Protein AF-A0A2S8PCV9-F1 (afdb_monomer_lite)

Secondary structure (DSSP, 8-state):
-----HHHHHHHHHTT--EEEEEEEEEE-TTTGGGSHHHHHHHHHTS----GGGTTS-EEEEEEEES-EESS-SEEEEEEEEETTEEEEEEEEEEEEEE-TTSPEEEEEEEEEE---TT-HHHHHHH--EEPPP--

Structure (mmCIF, N/CA/C/O backbone):
data_AF-A0A2S8PCV9-F1
#
_entry.id   AF-A0A2S8PCV9-F1
#
loop_
_atom_site.group_PDB
_atom_site.id
_atom_site.type_symbol
_atom_site.label_atom_id
_atom_site.label_alt_id
_atom_site.label_comp_id
_atom_site.label_asym_id
_atom_site.label_entity_id
_atom_site.label_seq_id
_atom_site.pdbx_PDB_ins_code
_atom_site.Cartn_x
_atom_site.Cartn_y
_atom_site.Cartn_z
_atom_site.occupancy
_atom_site.B_iso_or_equiv
_atom_site.auth_seq_id
_atom_site.auth_comp_id
_atom_site.auth_asym_id
_atom_site.auth_atom_id
_atom_site.pdbx_PDB_model_num
ATOM 1 N N . MET A 1 1 ? 15.343 15.037 5.905 1.00 35.19 1 MET A N 1
ATOM 2 C CA . MET A 1 1 ? 15.365 13.569 5.729 1.00 35.19 1 MET A CA 1
ATOM 3 C C . MET A 1 1 ? 13.923 13.107 5.687 1.00 35.19 1 MET 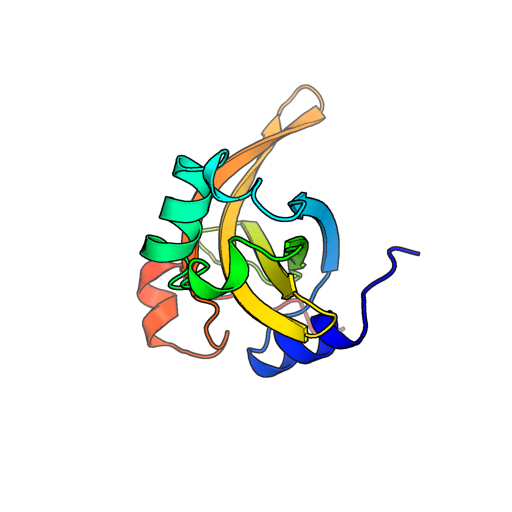A C 1
ATOM 5 O O . MET A 1 1 ? 13.191 13.551 6.567 1.00 35.19 1 MET A O 1
ATOM 9 N N . PRO A 1 2 ? 13.476 12.314 4.698 1.00 48.19 2 PRO A N 1
ATOM 10 C CA . PRO A 1 2 ? 12.144 11.729 4.785 1.00 48.19 2 PRO A CA 1
ATOM 11 C C . PRO A 1 2 ? 12.099 10.869 6.054 1.00 48.19 2 PRO A C 1
ATOM 13 O O . PRO A 1 2 ? 12.977 10.041 6.291 1.00 48.19 2 PRO A O 1
ATOM 16 N N . PHE A 1 3 ? 11.149 11.173 6.931 1.00 60.44 3 PHE A N 1
ATOM 17 C CA . PHE A 1 3 ? 11.036 10.559 8.246 1.00 60.44 3 PHE A CA 1
ATOM 18 C C . PHE A 1 3 ? 10.306 9.223 8.076 1.00 60.44 3 PHE A C 1
ATOM 20 O O . PHE A 1 3 ? 9.078 9.178 8.041 1.00 60.44 3 PHE A O 1
ATOM 27 N N . TYR A 1 4 ? 11.048 8.131 7.885 1.00 75.38 4 TYR A N 1
ATOM 28 C CA . TYR A 1 4 ? 10.450 6.796 7.901 1.00 75.38 4 TYR A CA 1
ATOM 29 C C . TYR A 1 4 ? 10.097 6.434 9.346 1.00 75.38 4 TYR A C 1
ATOM 31 O O . TYR A 1 4 ? 10.951 6.516 10.230 1.00 75.38 4 TYR A O 1
ATOM 39 N N . LYS A 1 5 ? 8.846 6.036 9.604 1.00 85.88 5 LYS A N 1
ATOM 40 C CA . LYS A 1 5 ? 8.457 5.524 10.923 1.00 85.88 5 LYS A CA 1
ATOM 41 C C . LYS A 1 5 ? 9.122 4.149 11.112 1.00 85.88 5 LYS A C 1
ATOM 43 O O . LYS A 1 5 ? 8.915 3.293 10.252 1.00 85.88 5 LYS A O 1
ATOM 48 N N . PRO A 1 6 ? 9.862 3.889 12.208 1.00 90.44 6 PRO A N 1
ATOM 49 C CA . PRO A 1 6 ? 10.508 2.589 12.429 1.00 90.44 6 PRO A CA 1
ATOM 50 C C . PRO A 1 6 ? 9.534 1.405 12.339 1.00 90.44 6 PRO A C 1
ATOM 52 O O . PRO A 1 6 ? 9.824 0.389 11.718 1.00 90.44 6 PRO A O 1
ATOM 55 N N . LEU A 1 7 ? 8.314 1.586 12.856 1.00 93.88 7 LEU A N 1
ATOM 56 C CA . LEU A 1 7 ? 7.247 0.587 12.776 1.00 93.88 7 LEU A CA 1
ATOM 57 C C . LEU A 1 7 ? 6.906 0.188 11.326 1.00 93.88 7 LEU A C 1
ATOM 59 O O . LEU A 1 7 ? 6.609 -0.973 11.056 1.00 93.88 7 LEU A O 1
ATOM 63 N N . HIS A 1 8 ? 6.966 1.139 10.392 1.00 96.00 8 HIS A N 1
ATOM 64 C CA . HIS A 1 8 ? 6.671 0.921 8.976 1.00 96.00 8 HIS A CA 1
ATOM 65 C C . HIS A 1 8 ? 7.805 0.208 8.264 1.00 96.00 8 HIS A C 1
ATOM 67 O O . HIS A 1 8 ? 7.565 -0.735 7.513 1.00 96.00 8 HIS A O 1
ATOM 73 N N . THR A 1 9 ? 9.044 0.621 8.531 1.00 92.81 9 THR A N 1
ATOM 74 C CA . THR A 1 9 ? 10.214 -0.056 7.970 1.00 92.81 9 THR A CA 1
ATOM 75 C C . THR A 1 9 ? 10.281 -1.503 8.441 1.00 92.81 9 THR A C 1
ATOM 77 O O . THR A 1 9 ? 10.490 -2.391 7.619 1.00 92.81 9 THR A O 1
ATOM 80 N N . ASP A 1 10 ? 10.000 -1.759 9.720 1.00 94.56 10 ASP A N 1
ATOM 81 C CA . ASP A 1 10 ? 9.968 -3.112 10.278 1.00 94.56 10 ASP A CA 1
ATOM 82 C C . ASP A 1 10 ? 8.831 -3.949 9.678 1.00 94.56 10 ASP A C 1
ATOM 84 O O . ASP A 1 10 ? 8.981 -5.152 9.471 1.00 94.56 10 ASP A O 1
ATOM 88 N N . TYR A 1 11 ? 7.678 -3.332 9.396 1.00 96.44 11 TYR A N 1
ATOM 89 C CA . TYR A 1 11 ? 6.565 -4.008 8.735 1.00 96.44 11 TYR A CA 1
ATOM 90 C C . TYR A 1 11 ? 6.928 -4.424 7.305 1.00 96.44 11 TYR A C 1
ATOM 92 O O . TYR A 1 11 ? 6.779 -5.595 6.973 1.00 96.44 11 TYR A O 1
ATOM 100 N N . LEU A 1 12 ? 7.471 -3.514 6.489 1.00 96.12 12 LEU A N 1
ATOM 101 C CA . LEU A 1 12 ? 7.868 -3.807 5.103 1.00 96.12 12 LEU A CA 1
ATOM 102 C C . LEU A 1 12 ? 8.960 -4.878 5.023 1.00 96.12 12 LEU A C 1
ATOM 104 O O . LEU A 1 12 ? 8.871 -5.793 4.203 1.00 96.12 12 LEU A O 1
ATOM 108 N N . GLN A 1 13 ? 9.949 -4.819 5.918 1.00 94.38 13 GLN A N 1
ATOM 109 C CA . GLN A 1 13 ? 11.043 -5.789 5.952 1.00 94.38 13 GLN A CA 1
ATOM 110 C C . GLN A 1 13 ? 10.565 -7.222 6.210 1.00 94.38 13 GLN A C 1
ATOM 112 O O . GLN A 1 13 ? 11.140 -8.152 5.647 1.00 94.38 13 GLN A O 1
ATOM 117 N N . LYS A 1 14 ? 9.490 -7.424 6.99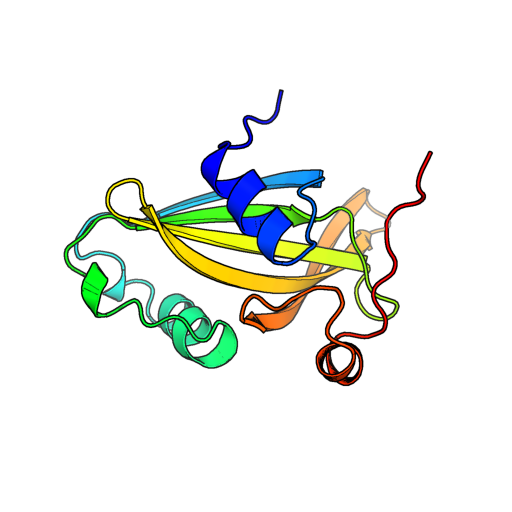0 1.00 95.25 14 LYS A N 1
ATOM 118 C CA . LYS A 1 14 ? 8.893 -8.761 7.207 1.00 95.25 14 LYS A CA 1
ATOM 119 C C . LYS A 1 14 ? 8.391 -9.407 5.918 1.00 95.25 14 LYS A C 1
ATOM 121 O O . LYS A 1 14 ? 8.313 -10.626 5.852 1.00 95.25 14 LYS A O 1
ATOM 126 N N . PHE A 1 15 ? 8.064 -8.591 4.922 1.00 94.44 15 PHE A N 1
ATOM 127 C CA . PHE A 1 15 ? 7.613 -9.019 3.602 1.00 94.44 15 PHE A CA 1
ATOM 128 C C . PHE A 1 15 ? 8.710 -8.873 2.538 1.00 94.44 15 PHE A C 1
ATOM 130 O O . PHE A 1 15 ? 8.447 -9.051 1.356 1.00 94.44 15 PHE A O 1
ATOM 137 N N . GLY A 1 16 ? 9.944 -8.546 2.929 1.00 93.56 16 GLY A N 1
ATOM 138 C CA . GLY A 1 16 ? 11.063 -8.400 2.000 1.00 93.56 16 GLY A CA 1
ATOM 139 C C . GLY A 1 16 ? 11.031 -7.134 1.138 1.00 93.56 16 GLY A C 1
ATOM 140 O O . GLY A 1 16 ? 11.792 -7.067 0.175 1.00 93.56 16 GLY A O 1
ATOM 141 N N . TRP A 1 17 ? 10.200 -6.144 1.478 1.00 95.25 17 TRP A N 1
ATOM 142 C CA . TRP A 1 17 ? 10.111 -4.860 0.777 1.00 95.25 17 TRP A CA 1
ATOM 143 C C . TRP A 1 17 ? 10.992 -3.793 1.422 1.00 95.25 17 TRP A C 1
ATOM 145 O O . TRP A 1 17 ? 11.174 -3.770 2.644 1.00 95.25 17 TRP A O 1
ATOM 155 N N . GLN A 1 18 ? 11.501 -2.861 0.613 1.00 94.88 18 GLN A N 1
ATOM 156 C CA . GLN A 1 18 ? 12.323 -1.757 1.097 1.00 94.88 18 GLN A CA 1
ATOM 157 C C . GLN A 1 18 ? 11.758 -0.411 0.666 1.00 94.88 18 GLN A C 1
ATOM 159 O O . GLN A 1 18 ? 11.713 -0.095 -0.519 1.00 94.88 18 GLN A O 1
ATOM 164 N N . ALA A 1 19 ? 11.421 0.437 1.639 1.00 94.38 19 ALA A N 1
ATOM 165 C CA . ALA A 1 19 ? 11.073 1.822 1.353 1.00 94.38 19 ALA A CA 1
ATOM 166 C C . ALA A 1 19 ? 12.272 2.564 0.731 1.00 94.38 19 ALA A C 1
ATOM 168 O O . ALA A 1 19 ? 13.374 2.584 1.286 1.00 94.38 19 ALA A O 1
ATOM 169 N N . GLU A 1 20 ? 12.040 3.198 -0.414 1.00 93.50 20 GLU A N 1
ATOM 170 C CA . GLU A 1 20 ? 12.962 4.141 -1.040 1.00 93.50 20 GLU A CA 1
ATOM 171 C C . GLU A 1 20 ? 12.661 5.566 -0.587 1.00 93.50 20 GLU A C 1
ATOM 173 O O . GLU A 1 20 ? 13.558 6.268 -0.129 1.00 93.50 20 GLU A O 1
ATOM 178 N N . ARG A 1 21 ? 11.400 6.008 -0.675 1.00 92.56 21 ARG A N 1
ATOM 179 C CA . ARG A 1 21 ? 10.989 7.369 -0.296 1.00 92.56 21 ARG A CA 1
ATOM 180 C C . ARG A 1 21 ? 9.547 7.430 0.186 1.00 92.56 21 ARG A C 1
ATOM 182 O O . ARG A 1 21 ? 8.710 6.623 -0.202 1.00 92.56 21 ARG A O 1
ATOM 189 N N . PHE A 1 22 ? 9.269 8.409 1.041 1.00 94.06 22 PHE A N 1
ATOM 190 C CA . PHE A 1 22 ? 7.903 8.763 1.419 1.00 94.06 22 PHE A CA 1
ATOM 191 C C . PHE A 1 22 ? 7.137 9.272 0.191 1.00 94.06 22 PHE A C 1
ATOM 193 O O . PHE A 1 22 ? 7.687 10.065 -0.579 1.00 94.06 22 PHE A O 1
ATOM 200 N N . ALA A 1 23 ? 5.896 8.819 0.028 1.00 93.31 23 ALA A N 1
ATOM 201 C CA . ALA A 1 23 ? 5.014 9.227 -1.059 1.00 93.31 23 ALA A CA 1
ATOM 202 C C . ALA A 1 23 ? 3.851 10.085 -0.547 1.00 93.31 23 ALA A C 1
ATOM 204 O O . ALA A 1 23 ? 3.640 11.189 -1.046 1.00 93.31 23 ALA A O 1
ATOM 205 N N . SER A 1 24 ? 3.123 9.605 0.464 1.00 94.69 24 SER A N 1
ATOM 206 C CA . SER A 1 24 ? 1.903 10.257 0.950 1.00 94.69 24 SER A CA 1
ATOM 207 C C . SER A 1 24 ? 1.554 9.857 2.385 1.00 94.69 24 SER A C 1
ATOM 209 O O . SER A 1 24 ? 1.996 8.828 2.891 1.00 94.69 24 SER A O 1
ATOM 211 N N . GLU A 1 25 ? 0.744 10.685 3.045 1.00 95.88 25 GLU A N 1
ATOM 212 C CA . GLU A 1 25 ? 0.062 10.350 4.297 1.00 95.88 25 GLU A CA 1
ATOM 213 C C . GLU A 1 25 ? -1.358 10.917 4.225 1.00 95.88 25 GLU A C 1
ATOM 215 O O . GLU A 1 25 ? -1.536 12.117 4.005 1.00 95.88 25 GLU A O 1
ATOM 220 N N . THR A 1 26 ? -2.354 10.060 4.425 1.00 95.56 26 THR A N 1
ATOM 221 C CA . THR A 1 26 ? -3.764 10.438 4.532 1.00 95.56 26 THR A CA 1
ATOM 222 C C . THR A 1 26 ? -4.255 10.074 5.924 1.00 95.56 26 THR A C 1
ATOM 224 O O . THR A 1 26 ? -4.073 8.946 6.383 1.00 95.56 26 THR A O 1
ATOM 227 N N . LYS A 1 27 ? -4.878 11.032 6.612 1.00 96.06 27 LYS A N 1
ATOM 228 C CA . LYS A 1 27 ? -5.473 10.820 7.935 1.00 96.06 27 LYS A CA 1
ATOM 229 C C . LYS A 1 27 ? -6.984 10.819 7.813 1.00 96.06 27 LYS A C 1
ATOM 231 O O . LYS A 1 27 ? -7.578 11.820 7.419 1.00 96.06 27 LYS A O 1
ATOM 236 N N . TYR A 1 28 ? -7.585 9.695 8.166 1.00 95.62 28 TYR A N 1
ATOM 237 C CA . TYR A 1 28 ? -9.022 9.529 8.253 1.00 95.62 28 TYR A CA 1
ATOM 238 C C . TYR A 1 28 ? -9.437 9.696 9.708 1.00 95.62 28 TYR A C 1
ATOM 240 O O . TYR A 1 28 ? -9.189 8.828 10.545 1.00 95.62 28 TYR A O 1
ATOM 248 N N . GLU A 1 29 ? -10.084 10.817 10.006 1.00 96.25 29 GLU A N 1
ATOM 249 C CA . GLU A 1 29 ? -10.678 11.073 11.315 1.00 96.25 29 GLU A CA 1
ATOM 250 C C . GLU A 1 29 ? -11.741 10.013 11.647 1.00 96.25 29 GLU A C 1
ATOM 252 O O . GLU A 1 29 ? -12.378 9.429 10.758 1.00 96.25 29 GLU A O 1
ATOM 257 N N . ALA A 1 30 ? -11.997 9.799 12.937 1.00 95.12 30 ALA A N 1
ATOM 258 C CA . ALA A 1 30 ? -13.035 8.876 13.383 1.00 95.12 30 ALA A CA 1
ATOM 259 C C . ALA A 1 30 ? -14.382 9.163 12.690 1.00 95.12 30 ALA A C 1
ATOM 261 O O . ALA A 1 30 ? -14.841 10.305 12.647 1.00 95.12 30 ALA A O 1
ATOM 262 N N . LYS A 1 31 ? -15.042 8.110 12.187 1.00 94.00 31 LYS A N 1
ATOM 263 C CA . LYS A 1 31 ? -16.327 8.153 11.455 1.00 94.00 31 LYS A CA 1
ATOM 264 C C . LYS A 1 31 ? -16.268 8.742 10.044 1.00 94.00 31 LYS A C 1
ATOM 266 O O . LYS A 1 31 ? -17.312 8.825 9.403 1.00 94.00 31 LYS A O 1
ATOM 271 N N . THR A 1 32 ? -15.090 9.104 9.529 1.00 94.81 32 THR A N 1
ATOM 272 C CA . THR A 1 32 ? -14.964 9.664 8.169 1.00 94.81 32 THR A CA 1
ATOM 273 C C . THR A 1 32 ? -14.616 8.634 7.101 1.00 94.81 32 THR A C 1
ATOM 275 O O . THR A 1 32 ? -14.950 8.860 5.943 1.00 94.81 32 THR A O 1
ATOM 278 N N . LEU A 1 33 ? -14.040 7.479 7.468 1.00 91.25 33 LEU A N 1
ATOM 279 C CA . LEU A 1 33 ? -13.678 6.408 6.522 1.00 91.25 33 LEU A CA 1
ATOM 280 C C . LEU A 1 33 ? -14.826 6.024 5.579 1.00 91.25 33 LEU A C 1
ATOM 282 O O . LEU A 1 33 ? -14.611 5.818 4.391 1.00 91.25 33 LEU A O 1
ATOM 286 N N . GLN A 1 34 ? -16.060 5.981 6.086 1.00 88.50 34 GLN A N 1
ATOM 287 C CA . GLN A 1 34 ? -17.239 5.614 5.293 1.00 88.50 34 GLN A CA 1
ATOM 288 C C . GLN A 1 34 ? -17.540 6.598 4.151 1.00 88.50 34 GLN A C 1
ATOM 290 O O . GLN A 1 34 ? -18.170 6.212 3.169 1.00 88.50 34 GLN A O 1
ATOM 295 N N . SER A 1 35 ? -17.076 7.846 4.253 1.00 93.25 35 SER A N 1
ATOM 296 C CA . SER A 1 35 ? -17.195 8.847 3.189 1.00 93.25 35 SER A CA 1
ATOM 297 C C . SER A 1 35 ? -16.270 8.554 2.002 1.00 93.25 35 SER A C 1
ATOM 299 O O . SER A 1 35 ? -16.528 9.035 0.903 1.00 93.25 35 SER A O 1
ATOM 301 N N . TYR A 1 36 ? -15.230 7.736 2.194 1.00 93.06 36 TYR A N 1
ATOM 302 C CA . TYR A 1 36 ? -14.266 7.315 1.170 1.00 93.06 36 TYR A CA 1
ATOM 303 C C . TYR A 1 36 ? -14.611 5.923 0.636 1.00 93.06 36 TYR A C 1
ATOM 305 O O . TYR A 1 36 ? -13.756 5.044 0.557 1.00 93.06 36 TYR A O 1
ATOM 313 N N . LYS A 1 37 ? -15.892 5.710 0.315 1.00 92.38 37 LYS A N 1
ATOM 314 C CA . LYS A 1 37 ? -16.456 4.389 0.015 1.00 92.38 37 LYS A CA 1
ATOM 315 C C . LYS A 1 37 ? -15.650 3.611 -1.023 1.00 92.38 37 LYS A C 1
ATOM 317 O O . LYS A 1 37 ? -15.292 2.473 -0.748 1.00 92.38 37 LYS A O 1
ATOM 322 N N . ASP A 1 38 ? -15.363 4.221 -2.169 1.00 94.75 38 ASP A N 1
ATOM 323 C CA . ASP A 1 38 ? -14.695 3.529 -3.276 1.00 94.75 38 ASP A CA 1
ATOM 324 C C . ASP A 1 38 ? -13.273 3.105 -2.883 1.00 94.75 38 ASP A C 1
ATOM 326 O O . ASP A 1 38 ? -12.894 1.957 -3.087 1.00 94.75 38 ASP A O 1
ATOM 330 N N . HIS A 1 39 ? -12.529 3.989 -2.210 1.00 94.69 39 HIS A N 1
ATOM 331 C CA . HIS A 1 39 ? -11.180 3.688 -1.717 1.00 94.69 39 HIS A CA 1
ATOM 332 C C . HIS A 1 39 ? -11.183 2.586 -0.650 1.00 94.69 39 HIS A C 1
ATOM 334 O O . HIS A 1 39 ? -10.420 1.627 -0.726 1.00 94.69 39 HIS A O 1
ATOM 340 N N . VAL A 1 40 ? -12.095 2.668 0.323 1.00 94.69 40 VAL A N 1
ATOM 341 C CA . VAL A 1 40 ? -12.259 1.633 1.359 1.00 94.69 40 VAL A CA 1
ATOM 342 C C . VAL A 1 40 ? -12.683 0.295 0.747 1.00 94.69 40 VAL A C 1
ATOM 344 O O . VAL A 1 40 ? -12.237 -0.760 1.204 1.00 94.69 40 VAL A O 1
ATOM 347 N N . ASP A 1 41 ? -13.516 0.315 -0.295 1.00 95.94 41 ASP A N 1
ATOM 348 C CA . ASP A 1 41 ? -13.911 -0.881 -1.033 1.00 95.94 41 ASP A CA 1
ATOM 349 C C . ASP A 1 41 ? -12.711 -1.499 -1.780 1.00 95.94 41 ASP A C 1
ATOM 351 O O . ASP A 1 41 ? -12.546 -2.721 -1.712 1.00 95.94 41 ASP A O 1
ATOM 355 N N . THR A 1 42 ? -11.823 -0.698 -2.380 1.00 95.38 42 THR A N 1
ATOM 356 C CA . THR A 1 42 ? -10.553 -1.165 -2.974 1.00 95.38 42 THR A CA 1
ATOM 357 C C . THR A 1 42 ? -9.628 -1.788 -1.926 1.00 95.38 42 THR A C 1
ATOM 359 O O . THR A 1 42 ? -9.182 -2.925 -2.095 1.00 95.38 42 THR A O 1
ATOM 362 N N . ILE A 1 43 ? -9.397 -1.112 -0.793 1.00 95.94 43 ILE A N 1
ATOM 363 C CA . ILE A 1 43 ? -8.569 -1.638 0.310 1.00 95.94 43 ILE A CA 1
ATOM 364 C C . ILE A 1 43 ? -9.102 -2.993 0.795 1.00 95.94 43 ILE A C 1
ATOM 366 O O . ILE A 1 43 ? -8.338 -3.928 1.046 1.00 95.94 43 ILE A O 1
ATOM 370 N N . ARG A 1 44 ? -10.425 -3.124 0.901 1.00 96.56 44 ARG A N 1
ATOM 371 C CA . ARG A 1 44 ? -11.068 -4.360 1.344 1.00 96.56 44 ARG A CA 1
ATOM 372 C C . ARG A 1 44 ? -10.968 -5.480 0.318 1.00 96.56 44 ARG A C 1
ATOM 374 O O . ARG A 1 44 ? -10.694 -6.613 0.697 1.00 96.56 44 ARG A O 1
ATOM 381 N N . THR A 1 45 ? -11.250 -5.195 -0.949 1.00 96.06 45 THR A N 1
ATOM 382 C CA . THR A 1 45 ? -11.412 -6.234 -1.979 1.00 96.06 45 THR A CA 1
ATOM 383 C C . THR A 1 45 ? -10.098 -6.613 -2.650 1.00 96.06 45 THR A C 1
ATOM 385 O O . THR A 1 45 ? -9.835 -7.799 -2.833 1.00 96.06 45 THR A O 1
ATOM 388 N N . GLU A 1 46 ? -9.256 -5.632 -2.961 1.00 95.25 46 GLU A N 1
ATOM 389 C CA . GLU A 1 46 ? -7.977 -5.830 -3.646 1.00 95.25 46 GLU A CA 1
ATOM 390 C C . GLU A 1 46 ? -6.815 -5.867 -2.650 1.00 95.25 46 GLU A C 1
ATOM 392 O O . GLU A 1 46 ? -5.945 -6.729 -2.747 1.00 95.25 46 GLU A O 1
ATOM 397 N N . GLY A 1 47 ? -6.830 -4.988 -1.642 1.00 94.69 47 GLY A N 1
ATOM 398 C CA . GLY A 1 47 ? -5.844 -4.989 -0.555 1.00 94.69 47 GLY A CA 1
ATOM 399 C C . GLY A 1 47 ? -6.060 -6.097 0.484 1.00 94.69 47 GLY A C 1
ATOM 400 O O . GLY A 1 47 ? -5.140 -6.423 1.232 1.00 94.69 47 GLY A O 1
ATOM 401 N N . ASN A 1 48 ? -7.248 -6.715 0.509 1.00 96.31 48 ASN A N 1
ATOM 402 C CA . ASN A 1 48 ? -7.665 -7.740 1.473 1.00 96.31 48 ASN A CA 1
ATOM 403 C C . ASN A 1 48 ? -7.549 -7.290 2.946 1.00 96.31 48 ASN A C 1
ATOM 405 O O . ASN A 1 48 ? -7.106 -8.051 3.811 1.00 96.31 48 ASN A O 1
ATOM 409 N N . ILE A 1 49 ? -7.939 -6.045 3.236 1.00 96.62 49 ILE A N 1
ATOM 410 C CA . ILE A 1 49 ? -7.924 -5.476 4.591 1.00 96.62 49 ILE A CA 1
ATOM 411 C C . ILE A 1 49 ? -9.328 -5.009 4.970 1.00 96.62 49 ILE A C 1
ATOM 413 O O . ILE A 1 49 ? -9.872 -4.077 4.383 1.00 96.62 49 ILE A O 1
ATOM 417 N N . ASP A 1 50 ? -9.913 -5.626 5.995 1.00 96.00 50 ASP A N 1
ATOM 418 C CA . ASP A 1 50 ? -11.202 -5.183 6.524 1.00 96.00 50 ASP A CA 1
ATOM 419 C C . ASP A 1 50 ? -11.029 -3.997 7.486 1.00 96.00 50 ASP A C 1
ATOM 421 O O . ASP A 1 50 ? -10.545 -4.145 8.611 1.00 96.00 50 ASP A O 1
ATOM 425 N N . LEU A 1 51 ? -11.452 -2.810 7.041 1.00 96.25 51 LEU A N 1
ATOM 426 C CA . LEU A 1 51 ? -11.436 -1.587 7.847 1.00 96.25 51 LEU A CA 1
ATOM 427 C C . LEU A 1 51 ? -12.703 -1.387 8.693 1.00 96.25 51 LEU A C 1
ATOM 429 O O . LEU A 1 51 ? -12.747 -0.449 9.493 1.00 96.25 51 LEU A O 1
ATOM 433 N N . ALA A 1 52 ? -13.718 -2.255 8.581 1.00 95.12 52 ALA A N 1
ATOM 434 C CA . ALA A 1 52 ? -14.964 -2.117 9.338 1.00 95.12 52 ALA A CA 1
ATOM 435 C C . ALA A 1 52 ? -14.770 -1.998 10.866 1.00 95.12 52 ALA A C 1
ATOM 437 O O . ALA A 1 52 ? -15.433 -1.150 11.477 1.00 95.12 52 ALA A O 1
ATOM 438 N N . PRO A 1 53 ? -13.835 -2.735 11.509 1.00 96.75 53 PRO A N 1
ATOM 439 C CA . PRO A 1 53 ? -13.565 -2.586 12.943 1.00 96.75 53 PRO A CA 1
ATOM 440 C C . PRO A 1 53 ? -13.040 -1.199 13.353 1.00 96.75 53 PRO A C 1
ATOM 442 O O . PRO A 1 53 ? -13.079 -0.849 14.534 1.00 96.75 53 PRO A O 1
ATOM 445 N N . PHE A 1 54 ? -12.555 -0.403 12.396 1.00 96.31 54 PHE A N 1
ATOM 446 C CA . PHE A 1 54 ? -11.900 0.885 12.625 1.00 96.31 54 PHE A CA 1
ATOM 447 C C . PHE A 1 54 ? -12.748 2.083 12.191 1.00 96.31 54 PHE A C 1
ATOM 449 O O . PHE A 1 54 ? -12.314 3.216 12.349 1.00 96.31 54 PHE A O 1
ATOM 456 N N . PHE A 1 55 ? -13.987 1.885 11.727 1.00 94.00 55 PHE A N 1
ATOM 457 C CA . PHE A 1 55 ? -14.843 2.986 11.258 1.00 94.00 55 PHE A CA 1
ATOM 458 C C . PHE A 1 55 ? -15.090 4.090 12.292 1.00 94.00 55 PHE A C 1
ATOM 460 O O . PHE A 1 55 ? -15.313 5.235 11.914 1.00 94.00 55 PHE A O 1
ATOM 467 N N . ASN A 1 56 ? -15.031 3.779 13.588 1.00 95.94 56 ASN A N 1
ATOM 468 C CA . ASN A 1 56 ? -15.184 4.762 14.666 1.00 95.94 56 ASN A CA 1
ATOM 469 C C . ASN A 1 56 ? -13.846 5.242 15.252 1.00 95.94 56 ASN A C 1
ATOM 471 O O . ASN A 1 56 ? -13.845 5.871 16.309 1.00 95.94 56 ASN A O 1
ATOM 475 N N . LYS A 1 57 ? -12.724 4.92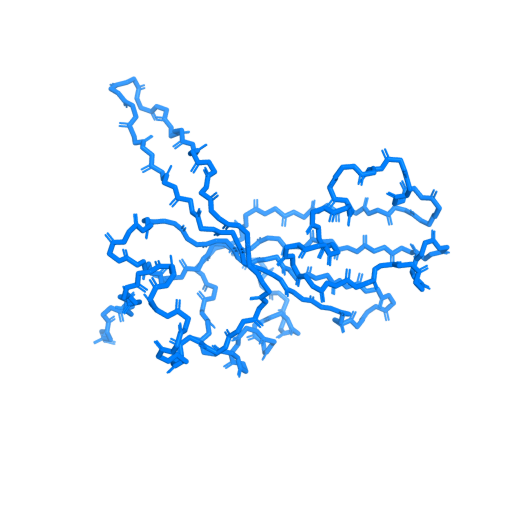3 14.607 1.00 97.00 57 LYS A N 1
ATOM 476 C CA . LYS A 1 57 ? -11.370 5.251 15.052 1.00 97.00 57 LYS A CA 1
ATOM 477 C C . LYS A 1 57 ? -10.656 6.073 13.989 1.00 97.00 57 LYS A C 1
ATOM 479 O O . LYS A 1 57 ? -11.045 6.061 12.825 1.00 97.00 57 LYS A O 1
ATOM 484 N N . GLU A 1 58 ? -9.614 6.777 14.411 1.00 97.38 58 GLU A N 1
ATOM 485 C CA . GLU A 1 58 ? -8.669 7.367 13.469 1.00 97.38 58 GLU A CA 1
ATOM 486 C C . GLU A 1 58 ? -7.903 6.247 12.753 1.00 97.38 58 GLU A C 1
ATOM 488 O O . GLU A 1 58 ? -7.461 5.280 13.390 1.00 97.38 58 GLU A O 1
ATOM 493 N N . VAL A 1 59 ? -7.756 6.385 11.437 1.00 97.88 59 VAL A N 1
ATOM 494 C CA . VAL A 1 59 ? -6.887 5.540 10.617 1.00 97.88 59 VAL A CA 1
ATOM 495 C C . VAL A 1 59 ? -5.941 6.429 9.829 1.00 97.88 59 VAL A C 1
ATOM 497 O O . VAL A 1 59 ? -6.363 7.393 9.197 1.00 97.88 59 VAL A O 1
ATOM 500 N N . VAL A 1 60 ? -4.657 6.096 9.856 1.00 97.44 60 VAL A N 1
ATOM 501 C CA . VAL A 1 60 ? -3.628 6.772 9.068 1.00 97.44 60 VAL A CA 1
ATOM 502 C C . VAL A 1 60 ? -3.147 5.816 7.995 1.00 97.44 60 VAL A C 1
ATOM 504 O O . VAL A 1 60 ? -2.728 4.703 8.290 1.00 97.44 60 VAL A O 1
ATOM 507 N N . GLU A 1 61 ? -3.195 6.254 6.749 1.00 97.50 61 GLU A N 1
ATOM 508 C CA . GLU A 1 61 ? -2.692 5.528 5.594 1.00 97.50 61 GLU A CA 1
ATOM 509 C C . GLU A 1 61 ? -1.428 6.219 5.097 1.00 97.50 61 GLU A C 1
ATOM 511 O O . GLU A 1 61 ? -1.454 7.392 4.731 1.00 97.50 61 GLU A O 1
ATOM 516 N N . THR A 1 62 ? -0.303 5.508 5.117 1.00 97.62 62 THR A N 1
ATOM 517 C CA . THR A 1 62 ? 0.998 6.056 4.717 1.00 97.62 62 THR A CA 1
ATOM 518 C C . THR A 1 62 ? 1.545 5.313 3.509 1.00 97.62 62 THR A C 1
ATOM 520 O O . THR A 1 62 ? 1.748 4.102 3.581 1.00 97.62 62 THR A O 1
ATOM 523 N N . GLY A 1 63 ? 1.820 6.042 2.428 1.00 97.12 63 GLY A N 1
ATOM 524 C CA . GLY A 1 63 ? 2.396 5.528 1.190 1.00 97.12 63 GLY A CA 1
ATOM 525 C C . GLY A 1 63 ? 3.919 5.678 1.138 1.00 97.12 63 GLY A C 1
ATOM 526 O O . GLY A 1 63 ? 4.468 6.754 1.404 1.00 97.12 63 GLY A O 1
ATOM 527 N N . TYR A 1 64 ? 4.608 4.616 0.726 1.00 96.75 64 TYR A N 1
ATOM 528 C CA . TYR A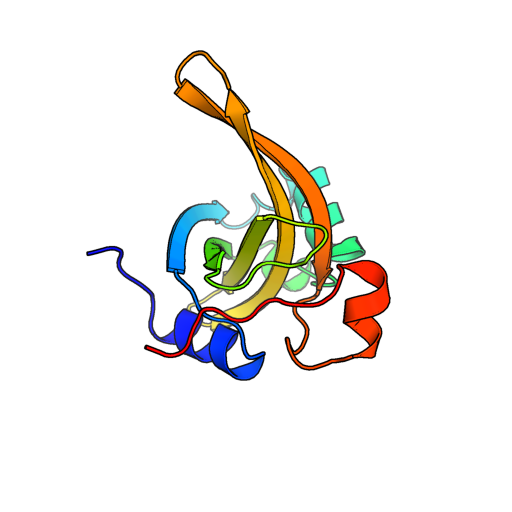 1 64 ? 6.045 4.588 0.458 1.00 96.75 64 TYR A CA 1
ATOM 529 C C . TYR A 1 64 ? 6.314 4.047 -0.936 1.00 96.75 64 TYR A C 1
ATOM 531 O O . TYR A 1 64 ? 5.883 2.947 -1.261 1.00 96.75 64 TYR A O 1
ATOM 539 N N . ILE A 1 65 ? 7.099 4.770 -1.731 1.00 95.56 65 ILE A N 1
ATOM 540 C CA . ILE A 1 65 ? 7.660 4.200 -2.957 1.00 95.56 65 ILE A CA 1
ATOM 541 C C . ILE A 1 65 ? 8.769 3.238 -2.552 1.00 95.56 65 ILE A C 1
ATOM 543 O O . ILE A 1 65 ? 9.626 3.585 -1.730 1.00 95.56 65 ILE A O 1
ATOM 547 N N . LEU A 1 66 ? 8.716 2.031 -3.099 1.00 95.50 66 LEU A N 1
ATOM 548 C CA . LEU A 1 66 ? 9.663 0.962 -2.826 1.00 95.50 66 LEU A CA 1
ATOM 549 C C . LEU A 1 66 ? 10.853 1.016 -3.784 1.00 95.50 66 LEU A C 1
ATOM 551 O O . LEU A 1 66 ? 10.737 1.502 -4.906 1.00 95.50 66 LEU A O 1
ATOM 555 N N . LYS A 1 67 ? 11.996 0.488 -3.338 1.00 94.56 67 LYS A N 1
ATOM 556 C CA . LYS A 1 67 ? 13.194 0.364 -4.184 1.00 94.56 67 LYS A CA 1
ATOM 557 C C . LYS A 1 67 ? 13.018 -0.696 -5.266 1.00 94.56 67 LYS A C 1
ATOM 559 O O . LYS A 1 67 ? 13.672 -0.642 -6.307 1.00 94.56 67 LYS A O 1
ATOM 564 N N . GLU A 1 68 ? 12.220 -1.715 -4.969 1.00 93.19 68 GLU A N 1
ATOM 565 C CA . GLU A 1 68 ? 11.918 -2.804 -5.879 1.00 93.19 68 GLU A CA 1
ATOM 566 C C . GLU A 1 68 ? 11.051 -2.332 -7.052 1.00 93.19 68 GLU A C 1
ATOM 568 O O . GLU A 1 68 ? 10.210 -1.442 -6.933 1.00 93.19 68 GLU A O 1
ATOM 573 N N . LYS A 1 69 ? 11.245 -2.987 -8.195 1.00 91.00 69 LYS A N 1
ATOM 574 C CA . LYS A 1 69 ? 10.411 -2.851 -9.395 1.00 91.00 69 LYS A CA 1
ATOM 575 C C . LYS A 1 69 ? 10.050 -4.238 -9.899 1.00 91.00 69 LYS A C 1
ATOM 577 O O . LYS A 1 69 ? 10.582 -5.231 -9.400 1.00 91.00 69 LYS A O 1
ATOM 582 N N . THR A 1 70 ? 9.194 -4.328 -10.902 1.00 90.00 70 THR A N 1
ATOM 583 C CA . THR A 1 70 ? 9.013 -5.568 -11.659 1.00 90.00 70 THR A CA 1
ATOM 584 C C . THR A 1 70 ? 9.392 -5.349 -13.120 1.00 90.00 70 THR A C 1
ATOM 586 O O . THR A 1 70 ? 9.677 -4.230 -13.547 1.00 90.00 70 THR A O 1
ATOM 589 N N . ASP A 1 71 ? 9.461 -6.424 -13.895 1.00 88.94 71 ASP A N 1
ATOM 590 C CA . ASP A 1 71 ? 9.587 -6.335 -15.353 1.00 88.94 71 ASP A CA 1
ATOM 591 C C . ASP A 1 71 ? 8.333 -5.749 -16.024 1.00 88.94 71 ASP A C 1
ATOM 593 O O . ASP A 1 71 ? 8.422 -5.252 -17.146 1.00 88.94 71 ASP A O 1
ATOM 597 N N . LEU A 1 72 ? 7.191 -5.762 -15.329 1.00 90.38 72 LEU A N 1
ATOM 598 C CA . LEU A 1 72 ? 5.949 -5.143 -15.778 1.00 90.38 72 LEU A CA 1
ATOM 599 C C . LEU A 1 72 ? 5.791 -3.717 -15.248 1.00 90.38 72 LEU A C 1
ATOM 601 O O . LEU A 1 72 ? 5.400 -2.852 -16.013 1.00 90.38 72 LEU A O 1
ATOM 605 N N . TYR A 1 73 ? 6.132 -3.437 -13.992 1.00 93.06 73 TYR A N 1
ATOM 606 C CA . TYR A 1 73 ? 5.853 -2.163 -13.324 1.00 93.06 73 TYR A CA 1
ATOM 607 C C . TYR A 1 73 ? 7.137 -1.484 -12.857 1.00 93.06 73 TYR A C 1
ATOM 609 O O . TYR A 1 73 ? 7.976 -2.089 -12.189 1.00 93.06 73 TYR A O 1
ATOM 617 N N . ASN A 1 74 ? 7.292 -0.197 -13.168 1.00 92.44 74 ASN A N 1
ATOM 618 C CA . ASN A 1 74 ? 8.510 0.553 -12.846 1.00 92.44 74 ASN A CA 1
ATOM 619 C C . ASN A 1 74 ? 8.407 1.380 -11.551 1.00 92.44 74 ASN A C 1
ATOM 621 O O . ASN A 1 74 ? 9.409 1.987 -11.151 1.00 92.44 74 ASN A O 1
ATOM 625 N N . GLN A 1 75 ? 7.237 1.368 -10.907 1.00 94.62 75 GLN A N 1
ATOM 626 C CA . GLN A 1 75 ? 6.989 1.899 -9.576 1.00 94.62 75 GLN A CA 1
ATOM 627 C C . GLN A 1 75 ? 6.112 0.924 -8.785 1.00 94.62 75 GLN A C 1
ATOM 629 O O . GLN A 1 75 ? 5.085 0.459 -9.275 1.00 94.62 75 GLN A O 1
ATOM 634 N N . ILE A 1 76 ? 6.493 0.681 -7.532 1.00 96.06 76 ILE A N 1
ATOM 635 C CA . ILE A 1 76 ? 5.656 -0.005 -6.549 1.00 96.06 76 ILE A CA 1
ATOM 636 C C . ILE A 1 76 ? 5.485 0.929 -5.353 1.00 96.06 76 ILE A C 1
ATOM 638 O O . ILE A 1 76 ? 6.472 1.460 -4.834 1.00 96.06 76 ILE A O 1
ATOM 642 N N . VAL A 1 77 ? 4.245 1.136 -4.918 1.00 96.81 77 VAL A N 1
ATOM 643 C CA . VAL A 1 77 ? 3.914 1.906 -3.718 1.00 96.81 77 VAL A CA 1
ATOM 644 C C . VAL A 1 77 ? 3.350 0.959 -2.670 1.00 96.81 77 VAL A C 1
ATOM 646 O O . VAL A 1 77 ? 2.381 0.251 -2.920 1.00 96.81 77 VAL A O 1
ATOM 649 N N . ALA A 1 78 ? 3.949 0.942 -1.485 1.00 97.62 78 ALA A N 1
ATOM 650 C CA . ALA A 1 78 ? 3.388 0.268 -0.328 1.00 97.62 78 ALA A CA 1
ATOM 651 C C . ALA A 1 78 ? 2.587 1.245 0.519 1.00 97.62 78 ALA A C 1
ATOM 653 O O . ALA A 1 78 ? 3.128 2.247 0.990 1.00 97.62 78 ALA A O 1
ATOM 654 N N . TYR A 1 79 ? 1.335 0.896 0.778 1.00 97.88 79 TYR A N 1
ATOM 655 C CA . TYR A 1 79 ? 0.477 1.598 1.715 1.00 97.88 79 TYR A CA 1
ATOM 656 C C . TYR A 1 79 ? 0.394 0.807 3.014 1.00 97.88 79 TYR A C 1
ATOM 658 O O . TYR A 1 79 ? 0.116 -0.393 3.013 1.00 97.88 79 TYR A O 1
ATOM 666 N N . ILE A 1 80 ? 0.660 1.477 4.133 1.00 98.12 80 ILE A N 1
ATOM 667 C CA . ILE A 1 80 ? 0.560 0.913 5.480 1.00 98.12 80 ILE A CA 1
ATOM 668 C C . ILE A 1 80 ? -0.539 1.659 6.221 1.00 98.12 80 ILE A C 1
ATOM 670 O O . ILE A 1 80 ? -0.531 2.889 6.280 1.00 98.12 80 ILE A O 1
ATOM 674 N N . LEU A 1 81 ? -1.473 0.899 6.785 1.00 98.00 81 LEU A N 1
ATOM 675 C CA . LEU A 1 81 ? -2.599 1.406 7.553 1.00 98.00 81 LEU A CA 1
ATOM 676 C C . LEU A 1 81 ? -2.295 1.262 9.043 1.00 98.00 81 LEU A C 1
ATOM 678 O O . LEU A 1 81 ? -1.967 0.172 9.523 1.00 98.00 81 LEU A O 1
ATOM 682 N N . GLU A 1 82 ? -2.437 2.356 9.780 1.00 97.50 82 GLU A N 1
ATOM 683 C CA . GLU A 1 82 ? -2.260 2.433 11.225 1.00 97.50 82 GLU A CA 1
ATOM 684 C C . GLU A 1 82 ? -3.557 2.866 11.912 1.00 97.50 82 GLU A C 1
ATOM 686 O O . GLU A 1 82 ? -4.273 3.733 11.420 1.00 97.50 82 GLU A O 1
ATOM 691 N N . SER A 1 83 ? -3.832 2.324 13.096 1.00 97.38 83 SER A N 1
ATOM 692 C CA . SER A 1 83 ? -4.851 2.849 14.009 1.00 97.38 83 SER A CA 1
ATOM 693 C C . SER A 1 83 ? -4.377 2.665 15.446 1.00 97.38 83 SER A C 1
ATOM 695 O O . SER A 1 83 ? -3.798 1.631 15.784 1.00 97.38 83 SER A O 1
ATOM 697 N N . GLU A 1 84 ? -4.575 3.680 16.293 1.00 94.88 84 GLU A N 1
ATOM 698 C CA . GLU A 1 84 ? -4.158 3.662 17.708 1.00 94.88 84 GLU A CA 1
ATOM 699 C C . GLU A 1 84 ? -2.666 3.293 17.898 1.00 94.88 84 GLU A C 1
ATOM 701 O O . GLU A 1 84 ? -2.293 2.574 18.828 1.00 94.88 84 GLU A O 1
ATOM 706 N N . GLY A 1 85 ? -1.806 3.764 16.985 1.00 91.56 85 GLY A N 1
ATOM 707 C CA . GLY A 1 85 ? -0.356 3.529 17.013 1.00 91.56 85 GLY A CA 1
ATOM 708 C C . GLY A 1 85 ? 0.079 2.105 16.646 1.00 91.56 85 GLY A C 1
ATOM 709 O O . GLY A 1 85 ? 1.204 1.713 16.956 1.00 91.56 85 GLY A O 1
ATOM 710 N N . LYS A 1 86 ? -0.799 1.307 16.028 1.00 96.38 86 LYS A N 1
ATOM 711 C CA . LYS A 1 86 ? -0.506 -0.059 15.574 1.00 96.38 86 LYS A CA 1
ATOM 712 C C . LYS A 1 86 ? -0.767 -0.190 14.084 1.00 96.38 86 LYS A C 1
ATOM 714 O O . LYS A 1 86 ? -1.770 0.321 13.596 1.00 96.38 86 LYS A O 1
ATOM 719 N N . VAL A 1 87 ? 0.077 -0.955 13.393 1.00 97.44 87 VAL A N 1
ATOM 720 C CA . VAL A 1 87 ? -0.200 -1.375 12.014 1.00 97.44 87 VAL A CA 1
ATOM 721 C C . VAL A 1 87 ? -1.371 -2.352 12.020 1.00 97.44 87 VAL A C 1
ATOM 723 O O . VAL A 1 87 ? -1.333 -3.367 12.719 1.00 97.44 87 VAL A O 1
ATOM 726 N N . ILE A 1 88 ? -2.397 -2.035 11.237 1.00 97.25 88 ILE A N 1
ATOM 727 C CA . ILE A 1 88 ? -3.616 -2.838 11.079 1.00 97.25 88 ILE A CA 1
ATOM 728 C C . ILE A 1 88 ? -3.662 -3.564 9.729 1.00 97.25 88 ILE A C 1
ATOM 730 O O . ILE A 1 88 ? -4.441 -4.498 9.565 1.00 97.25 88 ILE A O 1
ATOM 734 N N . GLY A 1 89 ? -2.795 -3.186 8.788 1.00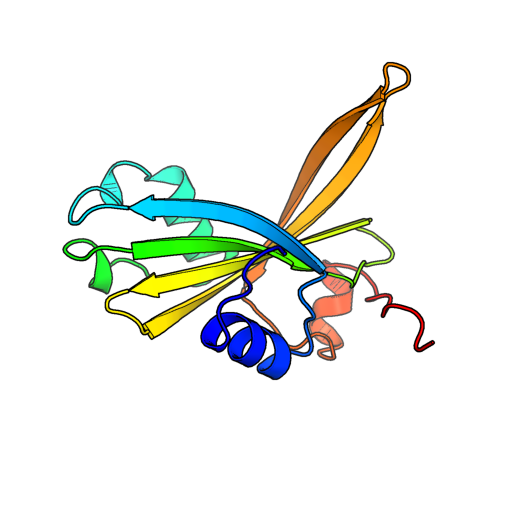 97.06 89 GLY A N 1
ATOM 735 C CA . GLY A 1 89 ? -2.629 -3.865 7.509 1.00 97.06 89 GLY A CA 1
ATOM 736 C C . GLY A 1 89 ? -1.739 -3.080 6.553 1.00 97.06 89 GLY A C 1
ATOM 737 O O . GLY A 1 89 ? -1.287 -1.978 6.865 1.00 97.06 89 GLY A O 1
ATOM 738 N N . GLY A 1 90 ? -1.505 -3.651 5.379 1.00 97.50 90 GLY A N 1
ATOM 739 C CA . GLY A 1 90 ? -0.852 -2.962 4.280 1.00 97.50 90 GLY A CA 1
ATOM 740 C C . GLY A 1 90 ? -1.141 -3.634 2.947 1.00 97.50 90 GLY A C 1
ATOM 741 O O . GLY A 1 90 ? -1.482 -4.819 2.892 1.00 97.50 90 GLY A O 1
ATOM 742 N N . TYR A 1 91 ? -1.020 -2.861 1.882 1.00 97.75 91 TYR A N 1
ATOM 743 C CA . TYR A 1 91 ? -1.274 -3.297 0.518 1.00 97.75 91 TYR A CA 1
ATOM 744 C C . TYR A 1 91 ? -0.266 -2.643 -0.434 1.00 97.75 91 TYR A C 1
ATOM 746 O O . TYR A 1 91 ? 0.500 -1.759 -0.037 1.00 97.75 91 TYR A O 1
ATOM 754 N N . LEU A 1 92 ? -0.216 -3.131 -1.668 1.00 97.31 92 LEU A N 1
ATOM 755 C CA . LEU A 1 92 ? 0.723 -2.685 -2.692 1.00 97.31 92 LEU A CA 1
ATOM 756 C C . LEU A 1 92 ? -0.040 -2.180 -3.910 1.00 97.31 92 LEU A C 1
ATOM 758 O O . LEU A 1 92 ? -0.964 -2.853 -4.364 1.00 97.31 92 LEU A O 1
ATOM 762 N N . GLU A 1 93 ? 0.402 -1.059 -4.463 1.00 96.38 93 GLU A N 1
ATOM 763 C CA . GLU A 1 93 ? 0.011 -0.576 -5.785 1.00 96.38 93 GLU A CA 1
ATOM 764 C C . GLU A 1 93 ? 1.193 -0.682 -6.744 1.00 96.38 93 GLU A C 1
ATOM 766 O O . GLU A 1 93 ? 2.308 -0.246 -6.450 1.00 96.38 93 GLU A O 1
ATOM 771 N N . PHE A 1 94 ? 0.936 -1.267 -7.905 1.00 95.31 94 PHE A N 1
ATOM 772 C CA . PHE A 1 94 ? 1.893 -1.467 -8.979 1.00 95.31 94 PHE A CA 1
ATOM 773 C C . PHE A 1 94 ? 1.554 -0.517 -10.116 1.00 95.31 94 PHE A C 1
ATOM 775 O O . PHE A 1 94 ? 0.494 -0.644 -10.727 1.00 95.31 94 PHE A O 1
ATOM 782 N N . ASN A 1 95 ? 2.452 0.421 -10.403 1.00 95.38 95 ASN A N 1
ATOM 783 C CA . ASN A 1 95 ? 2.190 1.555 -11.279 1.00 95.38 95 ASN A CA 1
ATOM 784 C C . ASN A 1 95 ? 3.228 1.661 -12.402 1.00 95.38 95 ASN A C 1
ATOM 786 O O . ASN A 1 95 ? 4.351 1.150 -12.311 1.00 95.38 95 ASN A O 1
ATOM 790 N N . HIS A 1 96 ? 2.850 2.387 -13.453 1.00 93.44 96 HIS A N 1
ATOM 791 C CA . HIS A 1 96 ? 3.772 2.858 -14.479 1.00 93.44 96 HIS A CA 1
ATOM 792 C C . HIS A 1 96 ? 3.965 4.368 -14.355 1.00 93.44 96 HIS A C 1
ATOM 794 O O . HIS A 1 96 ? 3.060 5.140 -14.659 1.00 93.44 96 HIS A O 1
ATOM 800 N N . GLU A 1 97 ? 5.158 4.788 -13.953 1.00 91.25 97 GLU A N 1
ATOM 801 C CA . GLU A 1 97 ? 5.613 6.168 -14.091 1.00 91.25 97 GLU A CA 1
ATOM 802 C C . GLU A 1 97 ? 6.138 6.416 -15.506 1.00 91.25 97 GLU A C 1
ATOM 804 O O . GLU A 1 97 ? 7.032 5.712 -15.987 1.00 91.25 97 GLU A O 1
ATOM 809 N N . VAL A 1 98 ? 5.613 7.446 -16.162 1.00 91.81 98 VAL A N 1
ATOM 810 C CA . VAL A 1 98 ? 6.045 7.899 -17.485 1.00 91.81 98 VAL A CA 1
ATOM 811 C C . VAL A 1 98 ? 6.480 9.355 -17.380 1.00 91.81 98 VAL A C 1
ATOM 813 O O . VAL A 1 98 ? 5.706 10.217 -16.971 1.00 91.81 98 VAL A O 1
ATOM 816 N N . LEU A 1 99 ? 7.734 9.634 -17.744 1.00 91.00 99 LEU A N 1
ATOM 817 C CA . LEU A 1 99 ? 8.217 11.004 -17.898 1.00 91.00 99 LEU A CA 1
ATOM 818 C C . LEU A 1 99 ? 7.764 11.526 -19.261 1.00 91.00 99 LEU A C 1
ATOM 820 O O . LEU A 1 99 ? 8.240 11.057 -20.298 1.00 91.00 99 LEU A O 1
ATOM 824 N N . GLN A 1 100 ? 6.854 12.489 -19.245 1.00 92.31 100 GLN A N 1
ATOM 825 C CA . GLN A 1 100 ? 6.360 13.136 -20.448 1.00 92.31 100 GLN A CA 1
ATOM 826 C C . GLN A 1 100 ? 7.422 14.081 -21.045 1.00 92.31 100 GLN A C 1
ATOM 828 O O . GLN A 1 100 ? 8.320 14.547 -20.333 1.00 92.31 100 GLN A O 1
ATOM 833 N N . PRO A 1 101 ? 7.350 14.395 -22.356 1.00 89.44 101 PRO A N 1
ATOM 834 C CA . PRO A 1 101 ? 8.313 15.282 -23.019 1.00 89.44 101 PRO A CA 1
ATOM 835 C C . PRO A 1 101 ? 8.408 16.693 -22.419 1.00 89.44 101 PRO A C 1
ATOM 837 O O . PRO A 1 101 ? 9.412 17.375 -22.612 1.00 89.44 101 PRO A O 1
ATOM 840 N N . ASP A 1 102 ? 7.370 17.135 -21.710 1.00 91.38 102 ASP A N 1
ATOM 841 C CA . ASP A 1 102 ? 7.298 18.424 -21.017 1.00 91.38 102 ASP A CA 1
ATOM 842 C C . ASP A 1 102 ? 7.915 18.401 -19.604 1.00 91.38 102 ASP A C 1
ATOM 844 O O . ASP A 1 102 ? 7.969 19.431 -18.932 1.00 91.38 102 ASP A O 1
ATOM 848 N N . GLY A 1 103 ? 8.418 17.244 -19.162 1.00 88.62 103 GLY A N 1
ATOM 849 C CA . GLY A 1 103 ? 9.033 17.050 -17.853 1.00 88.62 103 GLY A CA 1
ATOM 850 C C . GLY A 1 103 ? 8.055 16.677 -16.736 1.00 88.62 103 GLY A C 1
ATOM 851 O O . GLY A 1 103 ? 8.496 16.513 -15.596 1.00 88.62 103 GLY A O 1
ATOM 852 N N . VAL A 1 104 ? 6.759 16.523 -17.025 1.00 91.94 104 VAL A N 1
ATOM 853 C CA . VAL A 1 104 ? 5.764 16.047 -16.054 1.00 91.94 104 VAL A CA 1
ATOM 854 C C . VAL A 1 104 ? 5.874 14.528 -15.900 1.00 91.94 104 VAL A C 1
ATOM 856 O O . VAL A 1 104 ? 6.021 13.799 -16.878 1.00 91.94 104 VAL A O 1
ATOM 859 N N . ILE A 1 105 ? 5.810 14.033 -14.661 1.00 88.94 105 ILE A N 1
ATOM 860 C CA . ILE A 1 105 ? 5.695 12.595 -14.386 1.00 88.94 105 ILE A CA 1
ATOM 861 C C . ILE A 1 105 ? 4.211 12.256 -14.289 1.00 88.94 105 ILE A C 1
ATOM 863 O O . ILE A 1 105 ? 3.519 12.751 -13.398 1.00 88.94 105 ILE A O 1
ATOM 867 N N . GLU A 1 106 ? 3.742 11.393 -15.182 1.00 92.00 106 GLU A N 1
ATOM 868 C CA . GLU A 1 106 ? 2.419 10.785 -15.095 1.00 92.00 106 GLU A CA 1
ATOM 869 C C . GLU A 1 106 ? 2.524 9.403 -14.455 1.00 92.00 106 GLU A C 1
ATOM 871 O O . GLU A 1 106 ? 3.411 8.616 -14.785 1.00 92.00 106 GLU A O 1
ATOM 876 N N . VAL A 1 107 ? 1.608 9.110 -13.533 1.00 90.94 107 VAL A N 1
ATOM 877 C CA . VAL A 1 107 ? 1.483 7.797 -12.898 1.00 90.94 107 VAL A CA 1
ATOM 878 C C . VAL A 1 107 ? 0.230 7.139 -13.454 1.00 90.94 107 VAL A C 1
ATOM 880 O O . VAL A 1 107 ? -0.879 7.620 -13.221 1.00 90.94 107 VAL A O 1
ATOM 883 N N . HIS A 1 108 ? 0.397 6.041 -14.185 1.00 92.12 108 HIS A N 1
ATOM 884 C CA . HIS A 1 108 ? -0.713 5.210 -14.630 1.00 92.12 108 HIS A CA 1
ATOM 885 C C . HIS A 1 108 ? -0.924 4.070 -13.626 1.00 92.12 108 HIS A C 1
ATOM 887 O O . HIS A 1 108 ? -0.014 3.244 -13.462 1.00 92.12 108 HIS A O 1
ATOM 893 N N . PRO A 1 109 ? -2.093 4.013 -12.958 1.00 89.75 109 PRO A N 1
ATOM 894 C CA . PRO A 1 109 ? -2.413 2.935 -12.035 1.00 89.75 109 PRO A CA 1
ATOM 895 C C . PRO A 1 109 ? -2.432 1.590 -12.755 1.00 89.75 109 PRO A C 1
ATOM 897 O O . PRO A 1 109 ? -3.019 1.465 -13.833 1.00 89.75 109 PRO A O 1
ATOM 900 N N . GLY A 1 110 ? -1.784 0.592 -12.164 1.00 89.81 110 GLY A N 1
ATOM 901 C CA . GLY A 1 110 ? -1.828 -0.785 -12.637 1.00 89.81 110 GLY A CA 1
ATOM 902 C C . GLY A 1 110 ? -2.703 -1.644 -11.737 1.00 89.81 110 GLY A C 1
ATOM 903 O O . GLY A 1 110 ? -3.921 -1.660 -11.884 1.00 89.81 110 GLY A O 1
ATOM 904 N N . GLN A 1 111 ? -2.072 -2.401 -10.843 1.00 91.81 111 GLN A N 1
ATOM 905 C CA . GLN A 1 111 ? -2.757 -3.357 -9.971 1.00 91.81 111 GLN A CA 1
ATOM 906 C C . GLN A 1 111 ? -2.604 -2.999 -8.499 1.00 91.81 111 GLN A C 1
ATOM 908 O O . GLN A 1 111 ? -1.505 -2.669 -8.055 1.00 91.81 111 GLN A O 1
ATOM 913 N N . THR A 1 112 ? -3.676 -3.191 -7.734 1.00 95.00 112 THR A N 1
ATOM 914 C CA . THR A 1 112 ? -3.626 -3.242 -6.271 1.00 95.00 112 THR A CA 1
ATOM 915 C C . THR A 1 112 ? -3.599 -4.695 -5.818 1.00 95.00 112 THR A C 1
ATOM 917 O O . THR A 1 112 ? -4.317 -5.544 -6.349 1.00 95.00 112 THR A O 1
ATOM 920 N N . THR A 1 113 ? -2.779 -5.007 -4.820 1.00 95.06 113 THR A N 1
ATOM 921 C CA . THR A 1 113 ? -2.709 -6.356 -4.248 1.00 95.06 113 THR A CA 1
ATOM 922 C C . THR A 1 113 ? -2.545 -6.302 -2.732 1.00 95.06 113 THR A C 1
ATOM 924 O O . THR A 1 113 ? -2.046 -5.300 -2.209 1.00 95.06 113 THR A O 1
ATOM 927 N N . PRO A 1 114 ? -2.878 -7.381 -2.002 1.00 95.69 114 PRO A N 1
ATOM 928 C CA . PRO A 1 114 ? -2.542 -7.476 -0.588 1.00 95.69 114 PRO A CA 1
ATOM 929 C C . PRO A 1 114 ? -1.028 -7.440 -0.396 1.00 95.69 114 PRO A C 1
ATOM 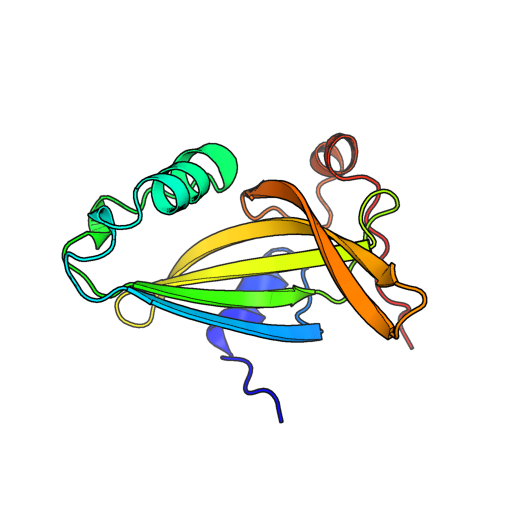931 O O . PRO A 1 114 ? -0.291 -7.899 -1.265 1.00 95.69 114 PRO A O 1
ATOM 934 N N . MET A 1 115 ? -0.544 -6.990 0.762 1.00 95.50 115 MET A N 1
ATOM 935 C CA . MET A 1 115 ? 0.872 -7.155 1.097 1.00 95.50 115 MET A CA 1
ATOM 936 C C . MET A 1 115 ? 1.245 -8.647 1.090 1.00 95.50 115 MET A C 1
ATOM 938 O O . MET A 1 115 ? 0.636 -9.456 1.793 1.00 95.50 115 MET A O 1
ATOM 942 N N . PHE A 1 116 ? 2.253 -9.014 0.302 1.00 93.19 116 PHE A N 1
ATOM 943 C CA . PHE A 1 116 ? 2.775 -10.378 0.205 1.00 93.19 116 PHE A CA 1
ATOM 944 C C . PHE A 1 116 ? 4.304 -10.374 0.288 1.00 93.19 116 PHE A C 1
ATOM 946 O O . PHE A 1 116 ? 4.934 -9.331 0.128 1.00 93.19 116 PHE A O 1
ATOM 953 N N . ASP A 1 117 ? 4.902 -11.536 0.562 1.00 91.31 117 ASP A N 1
ATOM 954 C CA . ASP A 1 117 ? 6.362 -11.681 0.606 1.00 91.31 117 ASP A CA 1
ATOM 955 C C . ASP A 1 117 ? 6.953 -11.480 -0.796 1.00 91.31 117 ASP A C 1
ATOM 957 O O . ASP A 1 117 ? 6.610 -12.209 -1.724 1.00 91.31 117 ASP A O 1
ATOM 961 N N . ALA A 1 118 ? 7.874 -10.533 -0.962 1.00 86.38 118 ALA A N 1
ATOM 962 C CA . ALA A 1 118 ? 8.547 -10.245 -2.227 1.00 86.38 118 ALA A CA 1
ATOM 963 C C . ALA A 1 118 ? 9.261 -11.471 -2.846 1.00 86.38 118 ALA A C 1
ATOM 965 O O . ALA A 1 118 ? 9.607 -11.472 -4.027 1.00 86.38 118 ALA A O 1
ATOM 966 N N . ASN A 1 119 ? 9.498 -12.535 -2.075 1.00 84.75 119 ASN A N 1
ATOM 967 C CA . ASN A 1 119 ? 10.077 -13.791 -2.550 1.00 84.75 119 ASN A CA 1
ATOM 968 C C . ASN A 1 119 ? 9.023 -14.866 -2.892 1.00 84.75 119 ASN A C 1
ATOM 970 O O . ASN A 1 119 ? 9.401 -15.959 -3.317 1.00 84.75 119 ASN A O 1
ATOM 974 N N . ASP A 1 120 ? 7.721 -14.586 -2.755 1.00 85.12 120 ASP A N 1
ATOM 975 C CA . ASP A 1 120 ? 6.647 -15.500 -3.156 1.00 85.12 120 ASP A CA 1
ATOM 976 C C . ASP A 1 120 ? 6.553 -15.598 -4.687 1.00 85.12 120 ASP A C 1
ATOM 978 O O . ASP A 1 120 ? 5.998 -14.741 -5.383 1.00 85.12 120 ASP A O 1
ATOM 982 N N . SER A 1 121 ? 7.084 -16.698 -5.222 1.00 73.12 121 SER A N 1
ATOM 983 C CA . SER A 1 121 ? 7.096 -16.988 -6.657 1.00 73.12 121 SER A CA 1
ATOM 984 C C . SER A 1 121 ? 5.705 -17.087 -7.296 1.00 73.12 121 SER A C 1
ATOM 986 O O . SER A 1 121 ? 5.579 -16.818 -8.487 1.00 73.12 121 SER A O 1
ATOM 988 N N . ASN A 1 122 ? 4.650 -17.419 -6.539 1.00 75.44 122 ASN A N 1
ATOM 989 C CA . ASN A 1 122 ? 3.298 -17.518 -7.101 1.00 75.44 122 ASN A CA 1
ATOM 990 C C . ASN A 1 122 ? 2.729 -16.140 -7.453 1.00 75.44 122 ASN A C 1
ATOM 992 O O . ASN A 1 122 ? 1.930 -16.013 -8.379 1.00 75.44 122 ASN A O 1
ATOM 996 N N . LYS A 1 123 ? 3.151 -15.097 -6.732 1.00 72.81 123 LYS A N 1
ATOM 997 C CA . LYS A 1 123 ? 2.703 -13.719 -6.964 1.00 72.81 123 LYS A CA 1
ATOM 998 C C . LYS A 1 123 ? 3.397 -13.081 -8.164 1.00 72.81 123 LYS A C 1
ATOM 1000 O O . LYS A 1 123 ? 2.778 -12.284 -8.866 1.00 72.81 123 LYS A O 1
ATOM 1005 N N . GLN A 1 124 ? 4.618 -13.515 -8.478 1.00 69.50 124 GLN A N 1
ATOM 1006 C CA . GLN A 1 124 ? 5.388 -13.025 -9.629 1.00 69.50 124 GLN A CA 1
ATOM 1007 C C . GLN A 1 124 ? 4.738 -13.344 -10.986 1.00 69.50 124 GLN A C 1
ATOM 1009 O O . GLN A 1 124 ? 4.994 -12.647 -11.961 1.00 69.50 124 GLN A O 1
ATOM 1014 N N . PHE A 1 125 ? 3.847 -14.339 -11.062 1.00 62.56 125 PHE A N 1
ATOM 1015 C CA . PHE A 1 125 ? 3.074 -14.608 -12.282 1.00 62.56 125 PHE A CA 1
ATOM 1016 C C . PHE A 1 125 ? 2.040 -13.521 -12.606 1.00 62.56 125 PHE A C 1
ATOM 1018 O O . PHE A 1 125 ? 1.618 -13.418 -13.754 1.00 62.56 125 PHE A O 1
ATOM 1025 N N . VAL A 1 126 ? 1.616 -12.738 -11.610 1.00 70.31 126 VAL A N 1
ATOM 1026 C CA . VAL A 1 126 ? 0.547 -11.735 -11.750 1.00 70.31 126 VAL A CA 1
ATOM 1027 C C . VAL A 1 126 ? 1.122 -10.324 -11.872 1.00 70.31 126 VAL A C 1
ATOM 1029 O O . VAL A 1 126 ? 0.681 -9.557 -12.720 1.00 70.31 126 VAL A O 1
ATOM 1032 N N . ILE A 1 127 ? 2.140 -10.012 -11.066 1.00 80.00 127 ILE A N 1
ATOM 1033 C CA . ILE A 1 127 ? 2.770 -8.681 -10.986 1.00 80.00 127 ILE A CA 1
ATOM 1034 C C . ILE A 1 127 ? 4.088 -8.569 -11.768 1.00 80.00 127 ILE A C 1
ATOM 1036 O O . ILE A 1 127 ? 4.696 -7.499 -11.816 1.00 80.00 127 ILE A O 1
ATOM 1040 N N . GLY A 1 128 ? 4.538 -9.663 -12.382 1.00 79.12 128 GLY A N 1
ATOM 1041 C CA . GLY A 1 128 ? 5.837 -9.743 -13.035 1.00 79.12 128 GLY A CA 1
ATOM 1042 C C . GLY A 1 128 ? 6.967 -10.147 -12.086 1.00 79.12 128 GLY A C 1
ATOM 1043 O O . GLY A 1 128 ? 6.814 -10.222 -10.861 1.00 79.12 128 GLY A O 1
ATOM 1044 N N . ARG A 1 129 ? 8.138 -10.430 -12.658 1.00 82.94 129 ARG A N 1
ATOM 1045 C CA . ARG A 1 129 ? 9.332 -10.803 -11.899 1.00 82.94 129 ARG A CA 1
ATOM 1046 C C . ARG A 1 129 ? 9.868 -9.585 -11.157 1.00 82.94 129 ARG A C 1
ATOM 1048 O O . ARG A 1 129 ? 10.215 -8.581 -11.772 1.00 82.94 129 ARG A O 1
ATOM 1055 N N . ILE A 1 130 ? 10.017 -9.707 -9.840 1.00 83.00 130 ILE A N 1
ATOM 1056 C CA . ILE A 1 130 ? 10.593 -8.646 -9.010 1.00 83.00 130 ILE A CA 1
ATOM 1057 C C . ILE A 1 130 ? 12.085 -8.481 -9.329 1.00 83.00 130 ILE A C 1
ATOM 1059 O O . ILE A 1 130 ? 12.871 -9.433 -9.282 1.00 83.00 130 ILE A O 1
ATOM 1063 N N . ILE A 1 131 ? 12.468 -7.245 -9.629 1.00 82.62 131 ILE A N 1
ATOM 1064 C CA . ILE A 1 131 ? 13.833 -6.782 -9.842 1.00 82.62 131 ILE A CA 1
ATOM 1065 C C . ILE A 1 131 ? 14.266 -6.097 -8.547 1.00 82.62 131 ILE A C 1
ATOM 1067 O O . ILE A 1 131 ? 13.782 -5.017 -8.199 1.00 82.62 131 ILE A O 1
ATOM 1071 N N . LYS A 1 132 ? 15.155 -6.760 -7.803 1.00 77.56 132 LYS A N 1
ATOM 1072 C CA . LYS A 1 132 ? 15.719 -6.200 -6.572 1.00 77.56 132 LYS A CA 1
ATOM 1073 C C . LYS A 1 132 ? 16.708 -5.081 -6.918 1.00 77.56 132 LYS A C 1
ATOM 1075 O O . LYS A 1 132 ? 17.402 -5.199 -7.928 1.00 77.56 132 LYS A O 1
ATOM 1080 N N . PRO A 1 133 ? 16.803 -4.027 -6.092 1.00 71.56 133 PRO A N 1
ATOM 1081 C CA . PRO A 1 133 ? 17.832 -3.010 -6.267 1.00 71.56 133 PRO A CA 1
ATOM 1082 C C . PRO A 1 133 ? 19.224 -3.651 -6.191 1.00 71.56 133 PRO A C 1
ATOM 1084 O O . PRO A 1 133 ? 19.458 -4.537 -5.361 1.00 71.56 133 PRO A O 1
ATOM 1087 N N . ASP A 1 134 ? 20.145 -3.202 -7.047 1.00 65.75 134 ASP A N 1
ATOM 1088 C CA . ASP A 1 134 ? 21.531 -3.670 -7.034 1.00 65.75 134 ASP A CA 1
ATOM 1089 C C . ASP A 1 134 ? 22.124 -3.518 -5.628 1.00 65.75 134 ASP A C 1
ATOM 1091 O O . ASP A 1 134 ? 22.097 -2.438 -5.028 1.00 65.75 134 ASP A O 1
ATOM 1095 N N . SER A 1 135 ? 22.666 -4.614 -5.095 1.00 51.06 135 SER A N 1
ATOM 1096 C CA . SER A 1 135 ? 23.428 -4.588 -3.847 1.00 51.06 135 SER A CA 1
ATOM 1097 C C . SER A 1 135 ? 24.777 -3.932 -4.141 1.00 51.06 135 SER A C 1
ATOM 1099 O O . SER A 1 135 ? 25.682 -4.592 -4.647 1.00 51.06 135 SER A O 1
ATOM 1101 N N . LYS A 1 136 ? 24.879 -2.621 -3.911 1.00 40.00 136 LYS A N 1
ATOM 1102 C CA . LYS A 1 136 ? 26.167 -1.917 -3.881 1.00 40.00 136 LYS A CA 1
ATOM 1103 C C . LYS A 1 136 ? 26.891 -2.158 -2.566 1.00 40.00 136 LYS A C 1
ATOM 1105 O O . LYS A 1 136 ? 26.207 -2.147 -1.519 1.00 40.00 136 LYS A O 1
#

Radius of gyration: 15.23 Å; chains: 1; bounding box: 43×36×41 Å

pLDDT: mean 90.31, std 11.07, range [35.19, 98.12]

Foldseek 3Di:
DQDDDPQNQVVQVVQPWAFPHWDDKDKQAAQRVVVVVVVQVCCCPAQVANCVVDNRFIKMWTKGWTQKAFPQAPTKIKIFIDTPRDTRAIKIWGWHWDQDPVRDTDIHTDGIHHRHRLPPPVCCVPRNNMDHPDDD

Sequence (136 aa):
MPFYKPLHTDYLQKFGWQAERFASETKYEAKTLQSYKDHVDTIRTEGNIDLAPFFNKEVVETGYILKEKTDLYNQIVAYILESEGKVIGGYLEFNHEVLQPDGVIEVHPGQTTPMFDANDSNKQFVIGRIIKPDSK